Protein AF-A0A381WX18-F1 (afdb_monomer)

pLDDT: mean 92.38, std 4.28, range [73.31, 97.81]

Foldseek 3Di:
DVVVVVVVVVVVVVVVVVVVVVCVVQKDADDQFKWKWKAFPVGIDIGHRGIDGHDPVTIDIDMDGNDD

Structure (mmCIF, N/CA/C/O backbone):
data_AF-A0A381WX18-F1
#
_entry.id   AF-A0A381WX18-F1
#
loop_
_atom_site.group_PDB
_atom_site.id
_atom_site.type_symbol
_atom_site.label_atom_id
_atom_site.label_alt_id
_atom_site.label_comp_id
_atom_site.label_asym_id
_atom_site.label_entity_id
_atom_site.label_seq_id
_atom_site.pdbx_PDB_ins_code
_atom_site.Cartn_x
_atom_site.Cartn_y
_atom_site.Cartn_z
_atom_site.occupancy
_atom_site.B_iso_or_equiv
_atom_site.auth_seq_id
_atom_site.auth_comp_id
_atom_site.auth_asym_id
_atom_site.auth_atom_id
_atom_site.pdbx_PDB_model_num
ATOM 1 N N . MET A 1 1 ? 21.646 -8.829 -31.554 1.00 73.31 1 MET A N 1
ATOM 2 C CA . MET A 1 1 ? 21.897 -9.273 -30.159 1.00 73.31 1 MET A CA 1
ATOM 3 C C . MET A 1 1 ? 21.812 -8.118 -29.165 1.00 73.31 1 MET A C 1
ATOM 5 O O . MET A 1 1 ? 21.003 -8.206 -28.253 1.00 73.31 1 MET A O 1
ATOM 9 N N . LEU A 1 2 ? 22.576 -7.030 -29.350 1.00 81.94 2 LEU A N 1
ATOM 10 C CA . LEU A 1 2 ? 22.565 -5.867 -28.446 1.00 81.94 2 LEU A CA 1
ATOM 11 C C . LEU A 1 2 ? 21.184 -5.184 -28.345 1.00 81.94 2 LEU A C 1
ATOM 13 O O . LEU A 1 2 ? 20.718 -4.906 -27.247 1.00 81.94 2 LEU A O 1
ATOM 17 N N . GLU A 1 3 ? 20.501 -4.987 -29.475 1.00 88.69 3 GLU A N 1
ATOM 18 C CA . GLU A 1 3 ? 19.183 -4.329 -29.519 1.00 88.69 3 GLU A CA 1
ATOM 19 C C . GLU A 1 3 ? 18.109 -5.081 -28.719 1.00 88.69 3 GLU A C 1
ATOM 21 O O . GLU A 1 3 ? 17.351 -4.473 -27.968 1.00 88.69 3 GLU A O 1
ATOM 26 N N . VAL A 1 4 ? 18.095 -6.416 -28.806 1.00 92.75 4 VAL A N 1
ATOM 27 C CA . VAL A 1 4 ? 17.174 -7.269 -28.033 1.00 92.75 4 VAL A CA 1
ATOM 28 C C . VAL A 1 4 ? 17.468 -7.168 -26.533 1.00 92.75 4 VAL A C 1
ATOM 30 O O . VAL A 1 4 ? 16.542 -7.098 -25.727 1.00 92.75 4 VAL A O 1
ATOM 33 N N . GLY A 1 5 ? 18.748 -7.105 -26.151 1.00 90.81 5 GLY A N 1
ATOM 34 C CA . GLY A 1 5 ? 19.151 -6.910 -24.756 1.00 90.81 5 GLY A CA 1
ATOM 35 C C . GLY A 1 5 ? 18.694 -5.563 -24.189 1.00 90.81 5 GLY A C 1
ATOM 36 O O . GLY A 1 5 ? 18.176 -5.509 -23.075 1.00 90.81 5 GLY A O 1
ATOM 37 N N . ILE A 1 6 ? 18.820 -4.488 -24.973 1.00 93.56 6 ILE A N 1
ATOM 38 C CA . ILE A 1 6 ? 18.364 -3.145 -24.586 1.00 93.56 6 ILE A CA 1
ATOM 39 C C . ILE A 1 6 ? 16.836 -3.112 -24.451 1.00 93.56 6 ILE A C 1
ATOM 41 O O . ILE A 1 6 ? 16.326 -2.591 -23.460 1.00 93.56 6 ILE A O 1
ATOM 45 N N . ALA A 1 7 ? 16.104 -3.713 -25.394 1.00 93.19 7 ALA A N 1
ATOM 46 C CA . ALA A 1 7 ? 14.645 -3.779 -25.341 1.00 93.19 7 ALA A CA 1
ATOM 47 C C . ALA A 1 7 ? 14.147 -4.486 -24.068 1.00 93.19 7 ALA A C 1
ATOM 49 O O . ALA A 1 7 ? 13.302 -3.943 -23.359 1.00 93.19 7 ALA A O 1
ATOM 50 N N . LEU A 1 8 ? 14.723 -5.644 -23.721 1.00 94.31 8 LEU A N 1
ATOM 51 C CA . LEU A 1 8 ? 14.363 -6.380 -22.503 1.00 94.31 8 LEU A CA 1
ATOM 52 C C . LEU A 1 8 ? 14.652 -5.586 -21.225 1.00 94.31 8 LEU A C 1
ATOM 54 O O . LEU A 1 8 ? 13.844 -5.604 -20.296 1.00 94.31 8 LEU A O 1
ATOM 58 N N . LEU A 1 9 ? 15.778 -4.871 -21.179 1.00 95.62 9 LEU A N 1
ATOM 59 C CA . LEU A 1 9 ? 16.145 -4.043 -20.032 1.00 95.62 9 LEU A CA 1
ATOM 60 C C . LEU A 1 9 ? 15.145 -2.897 -19.836 1.00 95.62 9 LEU A C 1
ATOM 62 O O . LEU A 1 9 ? 14.671 -2.678 -18.721 1.00 95.62 9 LEU A O 1
ATOM 66 N N . ILE A 1 10 ? 14.771 -2.209 -20.918 1.00 96.38 10 ILE A N 1
ATOM 67 C CA . ILE A 1 10 ? 13.761 -1.144 -20.873 1.00 96.38 10 ILE A CA 1
ATOM 68 C C . ILE A 1 10 ? 12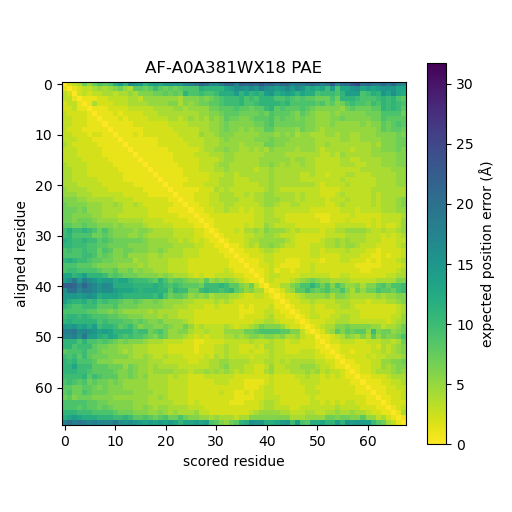.417 -1.713 -20.407 1.00 96.38 10 ILE A C 1
ATOM 70 O O . ILE A 1 10 ? 11.799 -1.156 -19.500 1.00 96.38 10 ILE A O 1
ATOM 74 N N . THR A 1 11 ? 11.980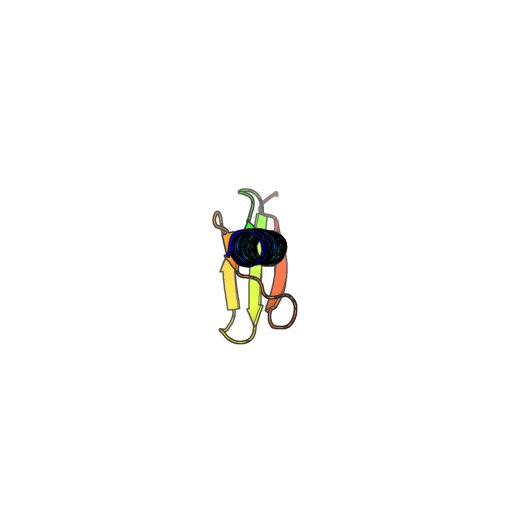 -2.848 -20.961 1.00 96.88 11 THR A N 1
ATOM 75 C CA . THR A 1 11 ? 10.737 -3.505 -20.536 1.00 96.88 11 THR A CA 1
ATOM 76 C C . THR A 1 11 ? 10.762 -3.863 -19.049 1.00 96.88 11 THR A C 1
ATOM 78 O O . THR A 1 11 ? 9.789 -3.597 -18.346 1.00 96.88 11 THR A O 1
ATOM 81 N N . ALA A 1 12 ? 11.870 -4.406 -18.539 1.00 97.06 12 ALA A N 1
ATOM 82 C CA . ALA A 1 12 ? 12.002 -4.751 -17.126 1.00 97.06 12 ALA A CA 1
ATOM 83 C C . ALA A 1 12 ? 11.868 -3.521 -16.213 1.00 97.06 12 ALA A C 1
ATOM 85 O O . ALA A 1 12 ? 11.136 -3.567 -15.224 1.00 97.06 12 ALA A O 1
ATOM 86 N N . ILE A 1 13 ? 12.511 -2.403 -16.566 1.00 97.75 13 ILE A N 1
ATOM 87 C CA . ILE A 1 13 ? 12.402 -1.145 -15.811 1.00 97.75 13 ILE A CA 1
ATOM 88 C C . ILE A 1 13 ? 10.956 -0.643 -15.796 1.00 97.75 13 ILE A C 1
ATOM 90 O O . ILE A 1 13 ? 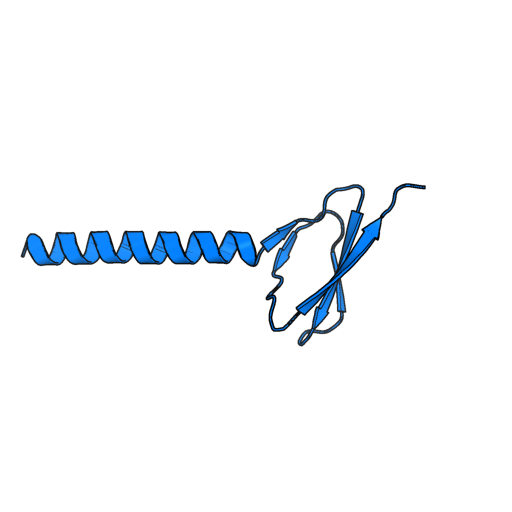10.446 -0.276 -14.737 1.00 97.75 13 ILE A O 1
ATOM 94 N N . VAL A 1 14 ? 10.278 -0.663 -16.946 1.00 97.75 14 VAL A N 1
ATOM 95 C CA . VAL A 1 14 ? 8.877 -0.231 -17.056 1.00 97.75 14 VAL A CA 1
ATOM 96 C C . VAL A 1 14 ? 7.970 -1.084 -16.166 1.00 97.75 14 VAL A C 1
ATOM 98 O O . VAL A 1 14 ? 7.156 -0.541 -15.421 1.00 97.75 14 VAL A O 1
ATOM 101 N N . VAL A 1 15 ? 8.139 -2.408 -16.176 1.00 97.81 15 VAL A N 1
ATOM 102 C CA . VAL A 1 15 ? 7.357 -3.317 -15.323 1.00 97.81 15 VAL A CA 1
ATOM 103 C C . VAL A 1 15 ? 7.59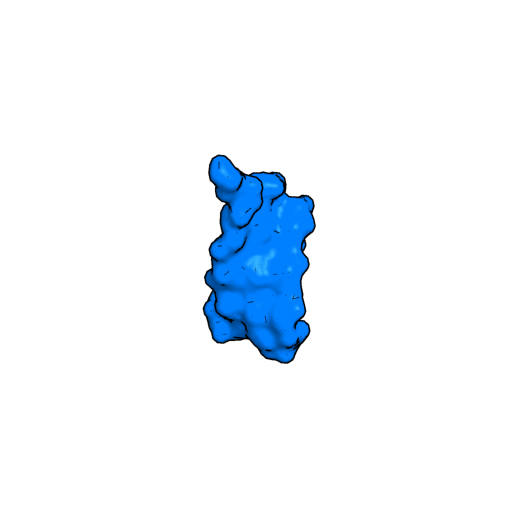1 -3.028 -13.838 1.00 97.81 15 VAL A C 1
ATOM 105 O O . VAL A 1 15 ? 6.630 -2.936 -13.073 1.00 97.81 15 VAL A O 1
ATOM 108 N N . ILE A 1 16 ? 8.844 -2.828 -13.420 1.00 97.50 16 ILE A N 1
ATOM 109 C CA . ILE A 1 16 ? 9.181 -2.495 -12.026 1.00 97.50 16 ILE A CA 1
ATOM 110 C C . ILE A 1 16 ? 8.559 -1.154 -11.619 1.00 97.50 16 ILE A C 1
ATOM 112 O O . ILE A 1 16 ? 7.992 -1.049 -10.530 1.00 97.50 16 ILE A O 1
ATOM 116 N N . ALA A 1 17 ? 8.610 -0.146 -12.493 1.00 97.31 17 ALA A N 1
ATOM 117 C CA . ALA A 1 17 ? 8.009 1.159 -12.237 1.00 97.31 17 ALA A CA 1
ATOM 118 C C . ALA A 1 17 ? 6.487 1.055 -12.038 1.00 97.31 17 ALA A C 1
ATOM 120 O O . ALA A 1 17 ? 5.946 1.631 -11.093 1.00 97.31 17 ALA A O 1
ATOM 121 N N . ILE A 1 18 ? 5.800 0.265 -12.869 1.00 97.00 18 ILE A N 1
ATOM 122 C CA . ILE A 1 18 ? 4.358 0.016 -12.737 1.00 97.00 18 ILE A CA 1
ATOM 123 C C . ILE A 1 18 ? 4.045 -0.663 -11.398 1.00 97.00 18 ILE A C 1
ATOM 125 O O . ILE A 1 18 ? 3.169 -0.204 -10.664 1.00 97.00 18 ILE A O 1
ATOM 129 N N . LEU A 1 19 ? 4.778 -1.723 -11.039 1.00 95.94 19 LEU A N 1
ATOM 130 C CA . LEU A 1 19 ? 4.584 -2.425 -9.766 1.00 95.94 19 LEU A CA 1
ATOM 131 C C . LEU A 1 19 ? 4.824 -1.512 -8.557 1.00 95.94 19 LEU A C 1
ATOM 133 O O . LEU A 1 19 ? 4.081 -1.579 -7.577 1.00 95.94 19 LEU A O 1
ATOM 137 N N . TYR A 1 20 ? 5.823 -0.632 -8.632 1.00 95.69 20 TYR A N 1
ATOM 138 C CA . TYR A 1 20 ? 6.108 0.349 -7.588 1.00 95.69 20 TYR A CA 1
ATOM 139 C C . TYR A 1 20 ? 4.949 1.338 -7.400 1.00 95.69 20 TYR A C 1
ATOM 141 O O . TYR A 1 20 ? 4.504 1.555 -6.272 1.00 95.69 20 TYR A O 1
ATOM 149 N N . ILE A 1 21 ? 4.399 1.874 -8.496 1.00 94.88 21 ILE A N 1
ATOM 150 C CA . ILE A 1 21 ? 3.238 2.778 -8.454 1.00 94.88 21 ILE A CA 1
ATOM 151 C C . ILE A 1 21 ? 2.024 2.075 -7.834 1.00 94.88 21 ILE A C 1
ATOM 153 O O . ILE A 1 21 ? 1.372 2.634 -6.952 1.00 94.88 21 ILE A O 1
ATOM 157 N N . ILE A 1 22 ? 1.746 0.832 -8.239 1.00 94.38 22 ILE A N 1
ATOM 158 C CA . ILE A 1 22 ? 0.645 0.040 -7.671 1.00 94.38 22 ILE A CA 1
ATOM 159 C C . ILE A 1 22 ? 0.857 -0.183 -6.168 1.00 94.38 22 ILE A C 1
ATOM 161 O O . ILE A 1 22 ? -0.082 -0.040 -5.386 1.00 94.38 22 ILE A O 1
ATOM 165 N N . SER A 1 23 ? 2.086 -0.485 -5.742 1.00 92.25 23 SER A N 1
ATOM 166 C CA . SER A 1 23 ? 2.415 -0.703 -4.328 1.00 92.25 23 SER A CA 1
ATOM 167 C C . SER A 1 23 ? 2.091 0.517 -3.458 1.00 92.25 23 SER A C 1
ATOM 169 O O . SER A 1 23 ? 1.511 0.368 -2.381 1.00 92.25 23 SER A O 1
ATOM 171 N N . ILE A 1 24 ? 2.370 1.731 -3.950 1.00 91.06 24 ILE A N 1
ATOM 172 C CA . ILE A 1 24 ? 2.046 2.986 -3.249 1.00 91.06 24 ILE A CA 1
ATOM 173 C C . ILE A 1 24 ? 0.535 3.143 -3.042 1.00 91.06 24 ILE A C 1
ATOM 175 O O . ILE A 1 24 ? 0.095 3.595 -1.986 1.00 91.06 24 ILE A O 1
ATOM 179 N N . TRP A 1 25 ? -0.270 2.764 -4.035 1.00 90.75 25 TRP A N 1
ATOM 180 C CA . TRP A 1 25 ? -1.729 2.856 -3.951 1.00 90.75 25 TRP A CA 1
ATOM 181 C C . TRP A 1 25 ? -2.333 1.814 -3.012 1.00 90.75 25 TRP A C 1
ATOM 183 O O . TRP A 1 25 ? -3.294 2.094 -2.296 1.00 90.75 25 TRP A O 1
ATOM 193 N N . VAL A 1 26 ? -1.768 0.610 -3.024 1.00 94.00 26 VAL A N 1
ATOM 194 C CA . VAL A 1 26 ? -2.319 -0.549 -2.326 1.00 94.00 26 VAL A CA 1
ATOM 195 C C . VAL A 1 26 ? -1.859 -0.615 -0.865 1.00 94.00 26 VAL A C 1
ATOM 197 O O . VAL A 1 26 ? -2.550 -1.190 -0.026 1.00 94.00 26 VAL A O 1
ATOM 200 N N . TYR A 1 27 ? -0.713 -0.035 -0.507 1.00 93.50 27 TYR A N 1
ATOM 201 C CA . TYR A 1 27 ? -0.237 -0.037 0.875 1.00 93.50 27 TYR A CA 1
ATOM 202 C C . TYR A 1 27 ? -0.704 1.205 1.639 1.00 93.50 27 TYR A C 1
ATOM 204 O O . TYR A 1 27 ? -0.235 2.318 1.402 1.00 93.50 27 TYR A O 1
ATOM 212 N N . LYS A 1 28 ? -1.590 1.016 2.624 1.00 91.88 28 LYS A N 1
ATOM 213 C CA . LYS A 1 28 ? -2.030 2.096 3.516 1.00 91.88 28 LYS A CA 1
ATOM 214 C C . LYS A 1 28 ? -1.376 1.952 4.883 1.00 91.88 28 LYS A C 1
ATOM 216 O O . LYS A 1 28 ? -1.482 0.904 5.523 1.00 91.88 28 LYS A O 1
ATOM 221 N N . ARG A 1 29 ? -0.693 3.005 5.340 1.00 92.44 29 ARG A N 1
ATOM 222 C CA . ARG A 1 29 ? -0.071 3.065 6.669 1.00 92.44 29 ARG A CA 1
ATOM 223 C C . ARG A 1 29 ? -0.977 3.805 7.645 1.00 92.44 29 ARG A C 1
ATOM 225 O O . ARG A 1 29 ? -1.429 4.902 7.334 1.00 92.44 29 ARG A O 1
ATOM 232 N N . SER A 1 30 ? -1.188 3.220 8.822 1.00 93.25 30 SER A N 1
ATOM 233 C CA . SER A 1 30 ? -1.859 3.910 9.921 1.00 93.25 30 SER A CA 1
ATOM 234 C C . SER A 1 30 ? -0.860 4.792 10.673 1.00 93.25 30 SER A C 1
ATOM 236 O O . SER A 1 30 ? 0.194 4.274 11.066 1.00 93.25 30 SER A O 1
ATOM 238 N N . PRO A 1 31 ? -1.144 6.090 10.878 1.00 91.62 31 PRO A N 1
ATOM 239 C CA . PRO A 1 31 ? -0.378 6.916 11.804 1.00 91.62 31 PRO A CA 1
ATOM 240 C C . PRO A 1 31 ? -0.655 6.485 13.257 1.00 91.62 31 PRO A C 1
ATOM 242 O O . PRO A 1 31 ? -1.494 5.624 13.508 1.00 91.62 31 PRO A O 1
ATOM 245 N N . ALA A 1 32 ? 0.084 7.028 14.226 1.00 90.88 32 ALA A N 1
ATOM 246 C CA . ALA A 1 32 ? -0.052 6.622 15.630 1.00 90.88 32 ALA A CA 1
ATOM 247 C C . ALA A 1 32 ? -1.337 7.151 16.299 1.00 90.88 32 ALA A C 1
ATOM 249 O O . ALA A 1 32 ? -1.848 6.523 17.219 1.00 90.88 32 ALA A O 1
ATOM 250 N N . ASN A 1 33 ? -1.862 8.281 15.821 1.00 93.38 33 ASN A N 1
ATOM 251 C CA . ASN A 1 33 ? -3.053 8.964 16.337 1.00 93.38 33 ASN A CA 1
ATOM 252 C C . ASN A 1 33 ? -4.371 8.496 15.698 1.00 93.38 33 ASN A C 1
ATOM 254 O O . ASN A 1 33 ? -5.441 8.909 16.131 1.00 93.38 33 ASN A O 1
ATOM 258 N N . MET A 1 34 ? -4.318 7.643 14.673 1.00 94.06 34 MET A N 1
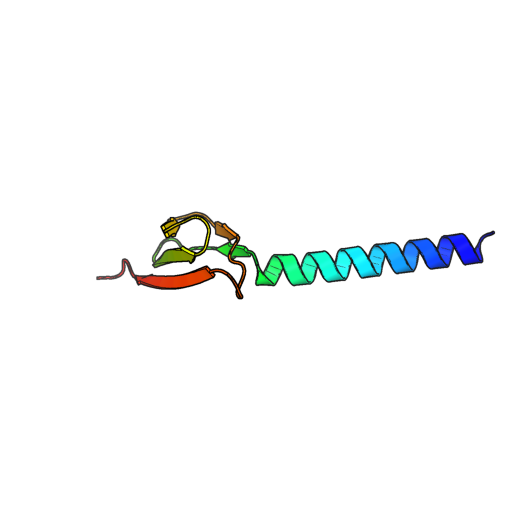ATOM 259 C CA . MET A 1 34 ? -5.507 7.118 14.000 1.00 94.06 34 MET A CA 1
ATOM 260 C C . MET A 1 34 ? -5.357 5.618 13.772 1.00 94.06 34 MET A C 1
ATOM 262 O O . MET A 1 34 ? -4.247 5.113 13.594 1.00 94.06 34 MET A O 1
ATOM 266 N N . CYS A 1 35 ? -6.468 4.896 13.714 1.00 94.75 35 CYS A N 1
ATOM 267 C CA . CYS A 1 35 ? -6.513 3.565 13.124 1.00 94.75 35 CYS A CA 1
ATOM 268 C C . CYS A 1 35 ? -7.418 3.551 11.902 1.00 94.75 35 CYS A C 1
ATOM 270 O O . CYS A 1 35 ? -8.281 4.414 11.726 1.00 94.75 35 CYS A O 1
ATOM 272 N N . PHE A 1 36 ? -7.227 2.539 11.064 1.00 95.31 36 PHE A N 1
ATOM 273 C CA . PHE A 1 36 ? -8.207 2.220 10.043 1.00 95.31 36 PHE A CA 1
ATOM 274 C C . PHE A 1 36 ? -8.702 0.788 10.187 1.00 95.31 36 PHE A C 1
ATOM 276 O O . PHE A 1 36 ? -7.954 -0.143 10.502 1.00 95.31 36 PHE A O 1
ATOM 283 N N . ILE A 1 37 ? -9.994 0.626 9.944 1.00 94.94 37 ILE A N 1
ATOM 284 C CA . ILE A 1 37 ? -10.676 -0.653 9.855 1.00 94.94 37 ILE A CA 1
ATOM 285 C C . ILE A 1 37 ? -10.726 -0.999 8.376 1.00 94.94 37 ILE A C 1
ATOM 287 O O . ILE A 1 37 ? -11.269 -0.242 7.576 1.00 94.94 37 ILE A O 1
ATOM 291 N N . ARG A 1 38 ? -10.133 -2.134 8.013 1.00 94.56 38 ARG A N 1
ATOM 292 C CA . ARG A 1 38 ? -10.195 -2.682 6.662 1.00 94.56 38 ARG A CA 1
ATOM 293 C C . ARG A 1 38 ? -11.191 -3.836 6.652 1.00 94.56 38 ARG A C 1
ATOM 295 O O . ARG A 1 38 ? -10.885 -4.903 7.193 1.00 94.56 38 ARG A O 1
ATOM 302 N N . THR A 1 39 ? -12.346 -3.635 6.033 1.00 94.00 39 THR A N 1
ATOM 303 C CA . THR A 1 39 ? -13.359 -4.670 5.770 1.00 94.00 39 THR A CA 1
ATOM 304 C C . THR A 1 39 ? -13.192 -5.204 4.347 1.00 94.00 39 THR A C 1
ATOM 306 O O . THR A 1 39 ? -12.610 -4.531 3.502 1.00 94.00 39 THR A O 1
ATOM 309 N N . GLY A 1 40 ? -13.614 -6.440 4.070 1.00 91.88 40 GLY A N 1
ATOM 310 C CA . GLY A 1 40 ? -13.524 -7.020 2.726 1.00 91.88 40 GLY A CA 1
ATOM 311 C C . GLY A 1 40 ? -13.602 -8.545 2.704 1.00 91.88 40 GLY A C 1
ATOM 312 O O . GLY A 1 40 ? -14.000 -9.176 3.683 1.00 91.88 40 GLY A O 1
ATOM 313 N N . PHE A 1 41 ? -13.159 -9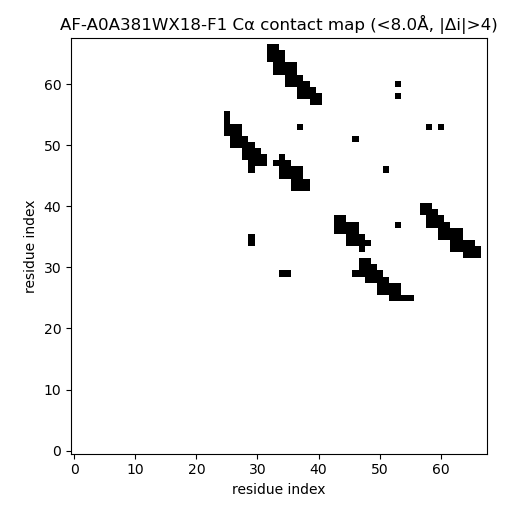.149 1.596 1.00 83.75 41 PHE A N 1
ATOM 314 C CA . PHE A 1 41 ? -13.291 -10.595 1.327 1.00 83.75 41 PHE A CA 1
ATOM 315 C C . PHE A 1 41 ? -12.659 -11.504 2.399 1.00 83.75 41 PHE A C 1
ATOM 317 O O . PHE A 1 41 ? -13.049 -12.653 2.572 1.00 83.75 41 PHE A O 1
ATOM 324 N N . ARG A 1 42 ? -11.667 -10.992 3.136 1.00 82.25 42 ARG A N 1
ATOM 325 C CA . ARG A 1 42 ? -10.938 -11.726 4.185 1.00 82.25 42 ARG A CA 1
ATOM 326 C C . ARG A 1 42 ? -11.392 -11.344 5.599 1.00 82.25 42 ARG A C 1
ATOM 328 O O . ARG A 1 42 ? -10.629 -11.502 6.551 1.00 82.25 42 ARG A O 1
ATOM 335 N N . GLY A 1 43 ? -12.608 -10.812 5.709 1.00 89.25 43 GLY A N 1
ATOM 336 C CA . GLY A 1 43 ? -13.194 -10.304 6.942 1.00 89.25 43 GLY A CA 1
ATOM 337 C C . GLY A 1 43 ? -12.680 -8.919 7.331 1.00 89.25 43 GLY A C 1
ATOM 338 O O . GLY A 1 43 ? -11.987 -8.234 6.573 1.00 89.25 43 GLY A O 1
ATOM 339 N N . THR A 1 44 ? -13.029 -8.523 8.550 1.00 93.31 44 THR A N 1
ATOM 340 C CA . THR A 1 44 ? -12.693 -7.219 9.122 1.00 93.31 44 THR A CA 1
ATOM 341 C C . THR A 1 44 ? -11.404 -7.299 9.926 1.00 93.31 44 THR A C 1
A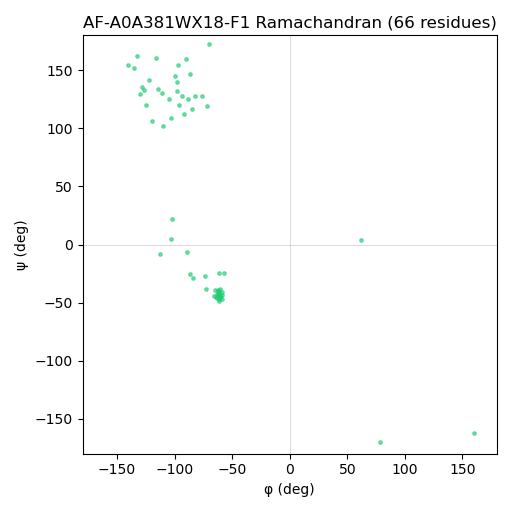TOM 343 O O . THR A 1 44 ? -11.262 -8.140 10.813 1.00 93.31 44 THR A O 1
ATOM 346 N N . LYS A 1 45 ? -10.452 -6.409 9.640 1.00 91.62 45 LYS A N 1
ATOM 347 C CA . LYS A 1 45 ? -9.218 -6.259 10.417 1.00 91.62 45 LYS A CA 1
ATOM 348 C C . LYS A 1 45 ? -9.043 -4.805 10.841 1.00 91.62 45 LYS A C 1
ATOM 350 O O . LYS A 1 45 ? -9.120 -3.906 10.009 1.00 91.62 45 LYS A O 1
ATOM 355 N N . VAL A 1 46 ? -8.730 -4.600 12.117 1.00 93.56 46 VAL A N 1
ATOM 356 C CA . VAL A 1 46 ? -8.311 -3.299 12.654 1.00 93.56 46 VAL A CA 1
ATOM 357 C C . VAL A 1 46 ? -6.796 -3.168 12.504 1.00 93.56 46 VAL A C 1
ATOM 359 O O . VAL A 1 46 ? -6.041 -4.045 12.932 1.00 93.56 46 VAL A O 1
ATOM 362 N N . CYS A 1 47 ? -6.344 -2.094 11.864 1.00 92.69 47 CYS A N 1
ATOM 363 C CA . CYS A 1 47 ? -4.935 -1.815 11.623 1.00 92.69 47 CYS A CA 1
ATOM 364 C C . CYS A 1 47 ? -4.488 -0.632 12.485 1.00 92.69 47 CYS A C 1
AT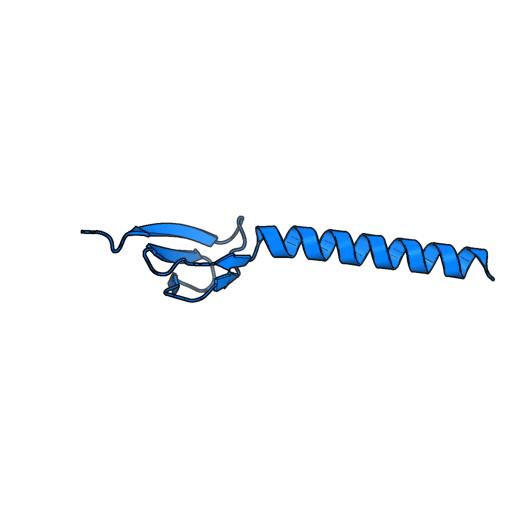OM 366 O O . CYS A 1 47 ? -4.762 0.521 12.167 1.00 92.69 47 CYS A O 1
ATOM 368 N N . LEU A 1 48 ? -3.789 -0.944 13.579 1.00 93.69 48 LEU A N 1
ATOM 369 C CA . LEU A 1 48 ? -3.221 0.018 14.523 1.00 93.69 48 LEU A CA 1
ATOM 370 C C . LEU A 1 48 ? -1.693 0.006 14.433 1.00 93.69 48 LEU A C 1
ATOM 372 O O . LEU A 1 48 ? -1.088 -1.066 14.484 1.00 93.69 48 LEU A O 1
ATOM 376 N N . GLY A 1 49 ? -1.065 1.179 14.300 1.00 88.00 49 GLY A N 1
ATOM 377 C CA . GLY A 1 49 ? 0.399 1.335 14.356 1.00 88.00 49 GLY A CA 1
ATOM 378 C C . GLY A 1 49 ? 1.196 0.588 13.273 1.00 88.00 49 GLY A C 1
ATOM 379 O O . GLY A 1 49 ? 2.426 0.600 13.282 1.00 88.00 49 GLY A O 1
ATOM 380 N N . LYS A 1 50 ? 0.518 -0.072 12.329 1.00 85.81 50 LYS A N 1
ATOM 381 C CA . LYS A 1 50 ? 1.098 -0.818 11.207 1.00 85.81 50 LYS A CA 1
ATOM 382 C C . LYS A 1 50 ? 0.389 -0.439 9.911 1.00 85.81 50 LYS A C 1
ATOM 384 O O . LYS A 1 50 ? -0.702 0.131 9.924 1.00 85.81 50 LYS A O 1
ATOM 389 N N . GLY A 1 51 ? 1.026 -0.740 8.783 1.00 88.56 51 GLY A N 1
ATOM 390 C CA . GLY A 1 51 ? 0.359 -0.679 7.489 1.00 88.56 51 GLY A CA 1
ATOM 391 C C . GLY A 1 51 ? -0.287 -2.004 7.114 1.00 88.56 51 GLY A C 1
ATOM 392 O O . GLY A 1 51 ? 0.066 -3.064 7.638 1.00 88.56 51 GLY A O 1
ATOM 393 N N . ALA A 1 52 ? -1.245 -1.931 6.201 1.00 92.44 52 ALA A N 1
ATOM 394 C CA . ALA A 1 52 ? -1.883 -3.096 5.620 1.00 92.44 52 ALA A CA 1
ATOM 395 C C . ALA A 1 52 ? -2.123 -2.896 4.127 1.00 92.44 52 ALA A C 1
ATOM 397 O O . ALA A 1 52 ? -2.258 -1.779 3.629 1.00 92.44 52 ALA A O 1
ATOM 398 N N . LEU A 1 53 ? -2.189 -4.026 3.429 1.00 92.94 53 LEU A N 1
ATOM 399 C CA . LEU A 1 53 ? -2.573 -4.083 2.031 1.00 92.94 53 LEU A CA 1
ATOM 400 C C . LEU A 1 53 ? -4.080 -3.812 1.910 1.00 92.94 53 LEU A C 1
ATOM 402 O O . LEU A 1 53 ? -4.890 -4.566 2.454 1.00 92.94 53 LEU A O 1
ATOM 406 N N . VAL A 1 54 ? -4.453 -2.756 1.203 1.00 93.19 54 VAL A N 1
ATOM 407 C CA . VAL A 1 54 ? -5.827 -2.342 0.929 1.00 93.19 54 VAL A CA 1
ATOM 408 C C . VAL A 1 54 ? -6.017 -2.357 -0.581 1.00 93.19 54 VAL A C 1
ATOM 410 O O . VAL A 1 54 ? -5.512 -1.498 -1.296 1.00 93.19 54 VAL A O 1
ATOM 413 N N . LEU A 1 55 ? -6.748 -3.355 -1.075 1.00 92.88 55 LEU A N 1
ATOM 414 C CA . LEU A 1 55 ? -7.149 -3.384 -2.481 1.00 92.88 55 LEU A CA 1
ATOM 415 C C . LEU A 1 55 ? -8.431 -2.558 -2.635 1.00 92.88 55 LEU A C 1
ATOM 417 O O . LEU A 1 55 ? -9.438 -2.982 -2.068 1.00 92.88 55 LEU A O 1
ATOM 421 N N . PRO A 1 56 ? -8.429 -1.451 -3.398 1.00 86.38 56 PRO A N 1
ATOM 422 C CA . PRO A 1 56 ? -9.543 -0.498 -3.442 1.00 86.38 56 PRO A CA 1
ATOM 423 C C . PRO A 1 56 ? -10.863 -1.096 -3.947 1.00 86.38 56 PRO A C 1
ATOM 425 O O . PRO A 1 56 ? -11.924 -0.597 -3.606 1.00 86.38 56 PRO A O 1
ATOM 428 N N . VAL A 1 57 ? -10.813 -2.176 -4.732 1.00 90.12 57 VAL A N 1
ATOM 429 C CA . VAL A 1 57 ? -12.013 -2.845 -5.271 1.00 90.12 57 VAL A CA 1
ATOM 430 C C . VAL A 1 57 ? -12.626 -3.842 -4.279 1.00 90.12 57 VAL A C 1
ATOM 432 O O . VAL A 1 57 ? -13.825 -4.085 -4.306 1.00 90.12 57 VAL A O 1
ATOM 435 N N . PHE A 1 58 ? -11.813 -4.437 -3.402 1.00 91.06 58 PHE A N 1
ATOM 436 C CA . PHE A 1 58 ? -12.239 -5.543 -2.529 1.00 91.06 58 PHE A CA 1
ATOM 437 C C . PHE A 1 58 ? -12.286 -5.183 -1.048 1.00 91.06 58 PHE A C 1
ATOM 439 O O . PHE A 1 58 ? -12.703 -6.015 -0.239 1.00 91.06 58 PHE A O 1
ATOM 446 N N . HIS A 1 59 ? -11.784 -4.004 -0.685 1.00 93.69 59 HIS A N 1
ATOM 447 C CA . HIS A 1 59 ? -11.715 -3.566 0.694 1.00 93.69 59 HIS A CA 1
ATOM 448 C C . HIS A 1 59 ? -12.321 -2.187 0.859 1.00 93.69 59 HIS A C 1
ATOM 450 O O . HIS A 1 59 ? -11.998 -1.263 0.117 1.00 93.69 59 HIS A O 1
ATOM 456 N N . GLU A 1 60 ? -13.121 -2.052 1.903 1.00 93.19 60 GLU A N 1
ATOM 457 C CA . GLU A 1 60 ? -13.596 -0.772 2.394 1.00 93.19 60 GLU A CA 1
ATOM 458 C C . GLU A 1 60 ? -12.745 -0.361 3.607 1.00 93.19 60 GLU A C 1
ATOM 460 O O . GLU A 1 60 ? -12.229 -1.199 4.358 1.00 93.19 60 GLU A O 1
ATOM 465 N N . VAL A 1 61 ? -12.507 0.946 3.731 1.00 93.94 61 VAL A N 1
ATOM 466 C CA . VAL A 1 61 ? -11.627 1.535 4.745 1.00 93.94 61 VAL A CA 1
ATOM 467 C C . VAL A 1 61 ? -12.403 2.578 5.527 1.00 93.94 61 VAL A C 1
ATOM 469 O O . VAL A 1 61 ? -12.825 3.585 4.963 1.00 93.94 61 VAL A O 1
ATOM 472 N N . SER A 1 62 ? -12.514 2.379 6.835 1.00 94.81 62 SER A N 1
ATOM 473 C CA . SER A 1 62 ? -13.075 3.370 7.757 1.00 94.81 62 SER A CA 1
ATOM 474 C C . SER A 1 62 ? -11.993 3.856 8.712 1.00 94.81 62 SER A C 1
ATOM 476 O O . SER A 1 62 ? -11.247 3.045 9.259 1.00 94.81 62 SER A O 1
ATOM 478 N N . TRP A 1 63 ? -11.900 5.169 8.915 1.00 94.62 63 TRP A N 1
ATOM 479 C CA . TRP A 1 63 ? -10.908 5.784 9.800 1.00 94.62 63 TRP A CA 1
ATOM 480 C C . TRP A 1 63 ? -11.509 6.096 11.166 1.00 94.62 63 TRP A C 1
ATOM 482 O O . TRP A 1 63 ? -12.642 6.563 11.255 1.00 94.62 63 TRP A O 1
ATOM 492 N N . VAL A 1 64 ? -10.730 5.861 12.219 1.00 94.94 64 VAL A N 1
ATOM 493 C CA . VAL A 1 64 ? -11.084 6.201 13.599 1.00 94.94 64 VAL A CA 1
ATOM 494 C C . VAL A 1 64 ? -9.921 6.969 14.216 1.00 94.94 64 VAL A C 1
ATOM 496 O O . VAL A 1 64 ? -8.770 6.534 14.135 1.00 94.94 64 VAL A O 1
ATOM 499 N N . SER A 1 65 ? -10.225 8.121 14.810 1.00 94.00 65 SER A N 1
ATOM 500 C CA . SER A 1 65 ? -9.251 8.937 15.540 1.00 94.00 65 SER A CA 1
ATOM 501 C C . SER A 1 65 ? -9.140 8.481 16.994 1.00 94.00 65 SER A C 1
ATOM 503 O O . SER A 1 65 ? -10.132 8.059 17.588 1.00 94.00 65 SER A O 1
ATOM 505 N N . PHE A 1 66 ? -7.940 8.589 17.562 1.00 92.62 66 PHE A N 1
ATOM 506 C CA . PHE A 1 66 ? -7.691 8.434 19.000 1.00 92.62 66 PHE A CA 1
ATOM 507 C C . PHE A 1 66 ? -7.483 9.765 19.722 1.00 92.62 66 PHE A C 1
ATOM 509 O O . PHE A 1 66 ? -7.151 9.774 20.904 1.00 92.62 66 PHE A O 1
ATOM 516 N N . GLU A 1 67 ? -7.643 10.881 19.019 1.00 91.31 67 GLU A N 1
ATOM 517 C CA . GLU A 1 67 ? -7.608 12.212 19.618 1.00 91.31 67 GLU A CA 1
ATOM 518 C C . GLU A 1 67 ? -8.939 12.468 20.345 1.00 91.31 67 GLU A C 1
ATOM 520 O O . GLU A 1 67 ? -10.009 12.248 19.771 1.00 91.31 67 GLU A O 1
ATOM 525 N N . THR A 1 68 ? -8.854 12.866 21.618 1.00 82.19 68 THR A N 1
ATOM 526 C CA . THR A 1 68 ? -9.986 13.203 22.504 1.00 82.19 68 THR A CA 1
ATOM 527 C C . THR A 1 68 ? -10.310 14.682 22.485 1.00 82.19 68 THR A C 1
ATOM 529 O O . THR A 1 68 ? -9.337 15.466 22.576 1.00 82.19 68 THR A O 1
#

Mean predicted aligned error: 4.81 Å

Nearest PDB structures (foldseek):
  8c7m-assembly1_A  TM=3.108E-01  e=1.634E+00  Homo sapiens
  2yjq-assembly1_A  TM=3.092E-01  e=5.602E+00  Paenibacillus polymyxa
  2yih-assembl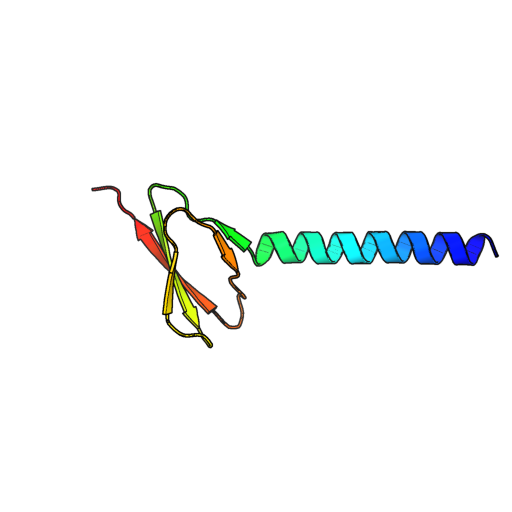y1_A  TM=2.681E-01  e=4.178E+00  Paenibacillus polymyxa
  3zq9-assembly1_A  TM=2.685E-01  e=5.602E+00  Paenibacillus polymyxa

Organism: NCBI:txid408172

Secondary structure (DSSP, 8-state):
-HHHHHHHHHHHHHHHHHHHHHHHHHEEEPPTTEEEEEEETT--EEE-SSEEE--TTTEEEEEEE---

Solvent-accessible surface area (backbone atoms only — not comparable to full-atom values): 3958 Å² total; per-residue (Å²): 112,70,66,61,54,52,51,53,52,52,52,52,52,52,52,52,52,52,54,52,57,50,48,61,72,28,50,47,71,32,52,86,59,32,35,35,38,40,35,42,91,89,49,77,45,79,35,67,72,38,63,48,82,43,52,81,90,55,33,51,79,47,80,46,74,71,78,130

Sequence (68 aa):
MLEVGIALLITAIVVIAILYIISIWVYKRSPANMCFIRTGFRGTKVCLGKGALVLPVFHEVSWVSFET

Radius of gyration: 18.14 Å; Cα contacts (8 Å, |Δi|>4): 82; chains: 1; bounding box: 36×25×53 Å